Protein AF-A0A945B2T9-F1 (afdb_monomer_lite)

Foldseek 3Di:
DPLVPDDPVRNVVVVVVVVVVCVVCVVVDDQDPVNVVVVVVVVVVVVVVDDDPVVVVCVVVVD

pLDDT: mean 80.6, std 10.02, range [51.44, 93.31]

Structure (mmCIF, N/CA/C/O backbone):
data_AF-A0A945B2T9-F1
#
_entry.id   AF-A0A945B2T9-F1
#
loop_
_atom_site.group_PDB
_atom_site.id
_atom_site.type_symbol
_atom_site.label_atom_id
_atom_site.label_alt_id
_atom_site.label_comp_id
_atom_site.label_asym_id
_atom_site.label_entity_id
_atom_site.label_seq_id
_atom_site.pdbx_PDB_ins_code
_atom_site.Cartn_x
_atom_site.Cartn_y
_atom_site.Cartn_z
_atom_site.occupancy
_atom_site.B_iso_or_equiv
_atom_site.auth_seq_id
_atom_site.auth_comp_id
_atom_site.auth_asym_id
_atom_site.auth_atom_id
_atom_site.pdbx_PDB_model_num
ATOM 1 N N . MET A 1 1 ? -10.700 -14.115 12.050 1.00 65.62 1 MET A N 1
ATOM 2 C CA . MET A 1 1 ? -10.962 -12.946 12.912 1.00 65.62 1 MET A CA 1
ATOM 3 C C . MET A 1 1 ? -12.185 -12.254 12.347 1.00 65.62 1 MET A C 1
ATOM 5 O O . MET A 1 1 ? -12.225 -12.067 11.137 1.00 65.62 1 MET A O 1
ATOM 9 N N . ASP A 1 2 ? -13.191 -11.970 13.169 1.00 78.25 2 ASP A N 1
ATOM 10 C CA . ASP A 1 2 ? -14.370 -11.233 12.713 1.00 78.25 2 ASP A CA 1
ATOM 11 C C . ASP A 1 2 ? -14.112 -9.729 12.879 1.00 78.25 2 ASP A C 1
ATOM 13 O O . ASP A 1 2 ? -14.097 -9.200 13.985 1.00 78.25 2 ASP A O 1
ATOM 17 N N . ILE A 1 3 ? -13.833 -9.042 11.773 1.00 75.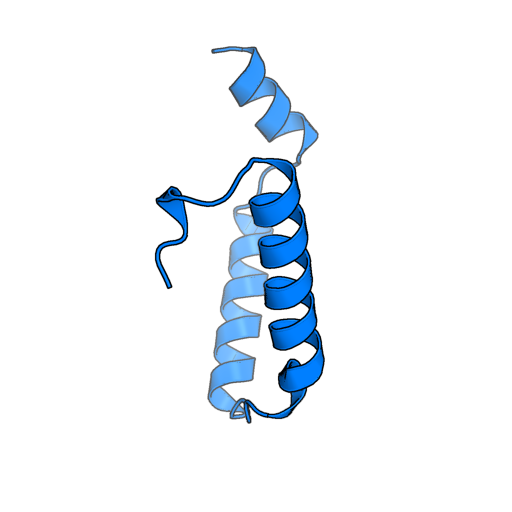75 3 ILE A N 1
ATOM 18 C CA . ILE A 1 3 ? -13.524 -7.602 11.771 1.00 75.75 3 ILE A CA 1
ATOM 19 C C . ILE A 1 3 ? -14.777 -6.784 12.136 1.00 75.75 3 ILE A C 1
ATOM 21 O O . ILE A 1 3 ? -14.668 -5.668 12.647 1.00 75.75 3 ILE A O 1
ATOM 25 N N . GLN A 1 4 ? -15.972 -7.349 11.923 1.00 79.19 4 GLN A N 1
ATOM 26 C CA . GLN A 1 4 ? -17.246 -6.680 12.188 1.00 79.19 4 GLN A CA 1
ATOM 27 C C . GLN A 1 4 ? -17.573 -6.617 13.685 1.00 79.19 4 GLN A C 1
ATOM 29 O O . GLN A 1 4 ? -18.360 -5.769 14.098 1.00 79.19 4 GLN A O 1
ATOM 34 N N . SER A 1 5 ? -16.952 -7.468 14.509 1.00 88.25 5 SER A N 1
ATOM 35 C CA . SER A 1 5 ? -17.148 -7.461 15.963 1.00 88.25 5 SER A CA 1
ATOM 36 C C . SER A 1 5 ? -16.251 -6.467 16.710 1.00 88.25 5 SER A C 1
ATOM 38 O O . SER A 1 5 ? -16.395 -6.318 17.920 1.00 88.25 5 SER A O 1
ATOM 40 N N . LEU A 1 6 ? -15.315 -5.805 16.021 1.00 87.44 6 LEU A N 1
ATOM 41 C CA . LEU A 1 6 ? -14.390 -4.845 16.627 1.00 87.44 6 LEU A CA 1
ATOM 42 C C . LEU A 1 6 ? -15.092 -3.519 16.927 1.00 87.44 6 LEU A C 1
ATOM 44 O O . LEU A 1 6 ? -15.883 -3.026 16.119 1.00 87.44 6 LEU A O 1
ATOM 48 N N . SER A 1 7 ? -14.759 -2.895 18.053 1.00 91.94 7 SER A N 1
ATOM 49 C CA . SER A 1 7 ? -15.162 -1.524 18.362 1.00 91.94 7 SER A CA 1
ATOM 50 C C . SER A 1 7 ? -14.499 -0.519 17.411 1.00 91.94 7 SER A C 1
ATOM 52 O O . SER A 1 7 ? -13.517 -0.814 16.730 1.00 91.94 7 SER A O 1
ATOM 54 N N . THR A 1 8 ? -15.035 0.702 17.337 1.00 90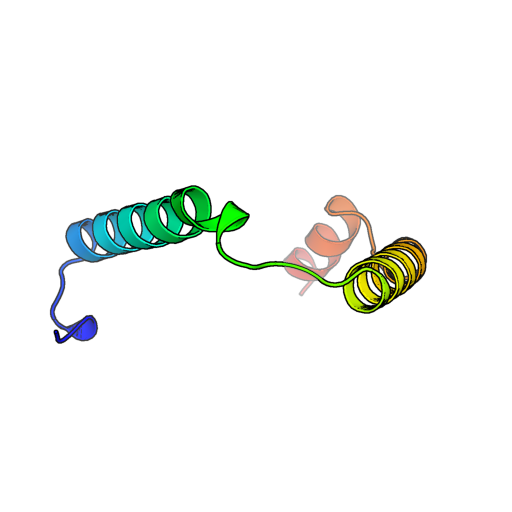.31 8 THR A N 1
ATOM 55 C CA . THR A 1 8 ? -14.490 1.740 16.444 1.00 90.31 8 THR A CA 1
ATOM 56 C C . THR A 1 8 ? -12.993 2.016 16.669 1.00 90.31 8 THR A C 1
ATOM 58 O O . THR A 1 8 ? -12.274 2.042 15.672 1.00 90.31 8 THR A O 1
ATOM 61 N N . PRO A 1 9 ? -12.484 2.166 17.910 1.00 92.31 9 PRO A N 1
ATOM 62 C CA . PRO A 1 9 ? -11.048 2.346 18.143 1.00 92.31 9 PRO A CA 1
ATOM 63 C C . PRO A 1 9 ? -10.201 1.158 17.673 1.00 92.31 9 PRO A C 1
ATOM 65 O O . PRO A 1 9 ? -9.157 1.355 17.062 1.00 92.31 9 PRO A O 1
ATOM 68 N N . GLU A 1 10 ? -10.671 -0.072 17.893 1.00 90.88 10 GLU A N 1
ATOM 69 C CA . GLU A 1 10 ? -9.957 -1.286 17.474 1.00 90.88 10 GLU A CA 1
ATOM 70 C C . GLU A 1 10 ? -9.890 -1.408 15.951 1.00 90.88 10 GLU A C 1
ATOM 72 O O . GLU A 1 10 ? -8.862 -1.802 15.411 1.00 90.88 10 GLU A O 1
ATOM 77 N N . ARG A 1 11 ? -10.952 -1.015 15.235 1.00 90.69 11 ARG A N 1
ATOM 78 C CA . ARG A 1 11 ? -10.926 -0.970 13.765 1.00 90.69 11 ARG A CA 1
ATOM 79 C C . ARG A 1 11 ? -9.952 0.078 13.231 1.00 90.69 11 ARG A C 1
ATOM 81 O O . ARG A 1 11 ? -9.347 -0.159 12.192 1.00 90.69 11 ARG A O 1
ATOM 88 N N . ILE A 1 12 ? -9.814 1.216 13.913 1.00 90.88 12 ILE A N 1
ATOM 89 C CA . ILE A 1 12 ? -8.855 2.263 13.532 1.00 90.88 12 ILE A CA 1
ATOM 90 C C . ILE A 1 12 ? -7.425 1.749 13.706 1.00 90.88 12 ILE A C 1
ATOM 92 O O . ILE A 1 12 ? -6.648 1.818 12.760 1.00 90.88 12 ILE A O 1
ATOM 96 N N . LEU A 1 13 ? -7.113 1.173 14.870 1.00 92.56 13 LEU A N 1
ATOM 97 C CA . LEU A 1 13 ? -5.796 0.589 15.138 1.00 92.56 13 LEU A CA 1
ATOM 98 C C . LEU A 1 13 ? -5.469 -0.539 14.157 1.00 92.56 13 LEU A C 1
ATOM 100 O O . LEU A 1 13 ? -4.390 -0.557 13.580 1.00 92.56 13 LEU A O 1
ATOM 104 N N . LEU A 1 14 ? -6.427 -1.430 13.892 1.00 91.38 14 LEU A N 1
ATOM 105 C CA . LEU A 1 14 ? -6.244 -2.500 12.916 1.00 91.38 14 LEU A CA 1
ATOM 106 C C . LEU A 1 14 ? -5.976 -1.949 11.507 1.00 91.38 14 LEU A C 1
ATOM 108 O O . LEU A 1 14 ? -5.135 -2.483 10.793 1.00 91.38 14 LEU A O 1
ATOM 112 N N . ALA A 1 15 ? -6.679 -0.895 11.086 1.00 89.31 15 ALA A N 1
ATOM 113 C CA . ALA A 1 15 ? -6.441 -0.274 9.785 1.00 89.31 15 ALA A CA 1
ATOM 114 C C . ALA A 1 15 ? -5.030 0.331 9.689 1.00 89.31 15 ALA A C 1
ATOM 116 O O . ALA A 1 15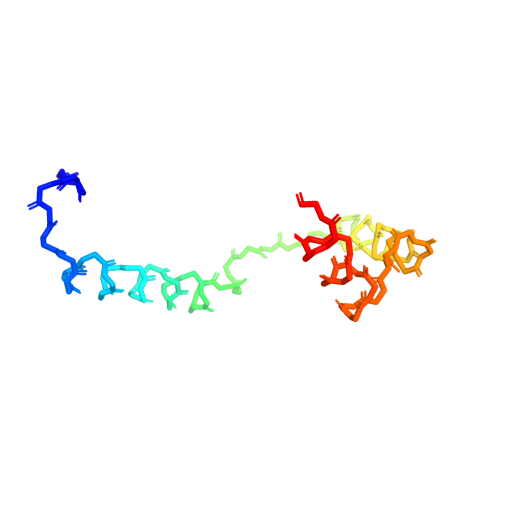 ? -4.378 0.180 8.656 1.00 89.31 15 ALA A O 1
ATOM 117 N N . GLU A 1 16 ? -4.552 0.969 10.759 1.00 89.62 16 GLU A N 1
ATOM 118 C CA . GLU A 1 16 ? -3.197 1.521 10.851 1.00 89.62 16 GLU A CA 1
ATOM 119 C C . GLU A 1 16 ? -2.131 0.417 10.809 1.00 89.62 16 GLU A C 1
ATOM 121 O O . GLU A 1 16 ? -1.226 0.472 9.979 1.00 89.62 16 GLU A O 1
ATOM 126 N N . GLU A 1 17 ? -2.284 -0.639 11.612 1.00 90.19 17 GLU A N 1
ATOM 127 C CA . GLU A 1 17 ? -1.364 -1.784 11.634 1.00 90.19 17 GLU A CA 1
ATOM 128 C C . GLU A 1 17 ? -1.298 -2.500 10.278 1.00 90.19 17 GLU A C 1
ATOM 130 O O . GLU A 1 17 ? -0.215 -2.854 9.801 1.00 90.19 17 GLU A O 1
ATOM 135 N N . LEU A 1 18 ? -2.448 -2.690 9.621 1.00 88.25 18 LEU A N 1
ATOM 136 C CA . LEU A 1 18 ? -2.506 -3.275 8.282 1.00 88.25 18 LEU A CA 1
ATOM 137 C C . LEU A 1 18 ? -1.785 -2.388 7.265 1.00 88.25 18 LEU A C 1
ATOM 139 O O . LEU A 1 18 ? -1.000 -2.899 6.465 1.00 88.25 18 LEU A O 1
ATOM 143 N N . TRP A 1 19 ? -2.004 -1.075 7.314 1.00 86.62 19 TRP A N 1
ATOM 144 C CA . TRP A 1 19 ? -1.352 -0.129 6.413 1.00 86.62 19 TRP A CA 1
ATOM 145 C C . TRP A 1 19 ? 0.170 -0.096 6.608 1.00 86.62 19 TRP A C 1
ATOM 147 O O . TRP A 1 19 ? 0.935 -0.163 5.642 1.00 86.62 19 TRP A O 1
ATOM 157 N N . ASP A 1 20 ? 0.621 -0.099 7.859 1.00 85.81 20 ASP A N 1
ATOM 158 C CA . ASP A 1 20 ? 2.037 -0.152 8.209 1.00 85.81 20 ASP A CA 1
ATOM 159 C C . ASP A 1 20 ? 2.692 -1.477 7.794 1.00 85.81 20 ASP A C 1
ATOM 161 O O . ASP A 1 20 ? 3.846 -1.490 7.349 1.00 85.81 20 ASP A O 1
ATOM 165 N N . SER A 1 21 ? 1.955 -2.591 7.856 1.00 83.56 21 SER A N 1
ATOM 166 C CA . SER A 1 21 ? 2.437 -3.897 7.392 1.00 83.56 21 SER A CA 1
ATOM 167 C C . SER A 1 21 ? 2.652 -3.957 5.874 1.00 83.56 21 SER A C 1
ATOM 169 O O . SER A 1 21 ? 3.589 -4.603 5.412 1.00 83.56 21 SER A O 1
ATOM 171 N N . VAL A 1 22 ? 1.823 -3.256 5.091 1.00 80.06 22 VAL A N 1
ATOM 172 C CA . VAL A 1 22 ? 1.990 -3.157 3.632 1.00 80.06 22 VAL A CA 1
ATOM 173 C C . VAL A 1 22 ? 3.207 -2.298 3.305 1.00 80.06 22 VAL A C 1
ATOM 175 O O . VAL A 1 22 ? 4.037 -2.692 2.490 1.00 80.06 22 VAL A O 1
ATOM 178 N N . ARG A 1 23 ? 3.358 -1.153 3.984 1.00 76.19 23 ARG A N 1
ATOM 179 C CA . ARG A 1 23 ? 4.508 -0.257 3.800 1.00 76.19 23 ARG A CA 1
ATOM 180 C C . ARG A 1 23 ? 5.836 -0.938 4.132 1.00 76.19 23 ARG A C 1
ATOM 182 O O . ARG A 1 23 ? 6.817 -0.718 3.442 1.00 76.19 23 ARG A O 1
ATOM 189 N N . THR A 1 24 ? 5.886 -1.745 5.188 1.00 76.25 24 THR A N 1
ATOM 190 C CA . THR A 1 24 ? 7.125 -2.424 5.617 1.00 76.25 24 THR A CA 1
ATOM 191 C C . THR A 1 24 ? 7.530 -3.593 4.720 1.00 76.25 24 THR A C 1
ATOM 193 O O . THR A 1 24 ? 8.674 -4.033 4.791 1.00 76.25 24 THR A O 1
ATOM 196 N N . LYS A 1 25 ? 6.624 -4.069 3.861 1.00 70.06 25 LYS A N 1
ATOM 197 C CA . LYS A 1 25 ? 6.849 -5.163 2.905 1.00 70.06 25 LYS A CA 1
ATOM 198 C C . LYS A 1 25 ? 6.847 -4.700 1.450 1.00 70.06 25 LYS A C 1
ATOM 200 O O . LYS A 1 25 ? 6.785 -5.528 0.546 1.00 70.06 25 LYS A O 1
ATOM 205 N N . SER A 1 26 ? 6.896 -3.389 1.205 1.00 63.22 26 SER A N 1
ATOM 206 C CA . SER A 1 26 ? 6.847 -2.825 -0.151 1.00 63.22 26 SER A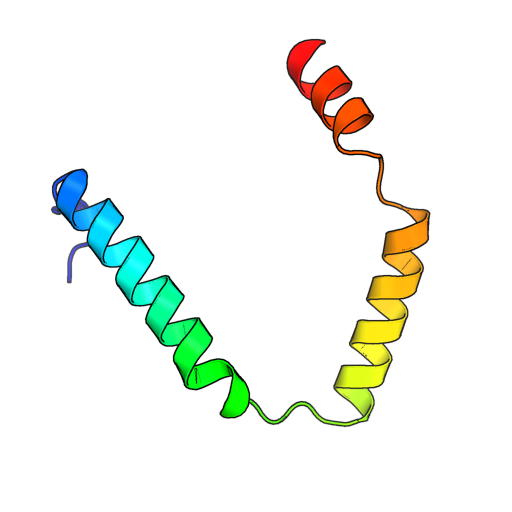 CA 1
ATOM 207 C C . SER A 1 26 ? 7.958 -3.355 -1.054 1.00 63.22 26 SER A C 1
ATOM 209 O O . SER A 1 26 ? 7.752 -3.494 -2.255 1.00 63.22 26 SER A O 1
ATOM 211 N N . ASP A 1 27 ? 9.101 -3.696 -0.461 1.00 64.19 27 ASP A N 1
ATOM 212 C CA . ASP A 1 27 ? 10.295 -4.139 -1.178 1.00 64.19 27 ASP A CA 1
ATOM 213 C C . ASP A 1 27 ? 10.283 -5.656 -1.468 1.00 64.19 27 ASP A C 1
ATOM 215 O O . ASP A 1 27 ? 11.173 -6.154 -2.151 1.00 64.19 27 ASP A O 1
ATOM 219 N N . GLU A 1 28 ? 9.284 -6.406 -0.972 1.00 67.06 28 GLU A N 1
ATOM 220 C CA . GLU A 1 28 ? 9.136 -7.853 -1.226 1.00 67.06 28 GLU A CA 1
ATOM 221 C C . GLU A 1 28 ? 8.505 -8.156 -2.598 1.00 67.06 28 GLU A C 1
ATOM 223 O O . GLU A 1 28 ? 8.568 -9.291 -3.073 1.00 67.06 28 GLU A O 1
ATOM 228 N N . ILE A 1 29 ? 7.884 -7.162 -3.242 1.00 72.38 29 ILE A N 1
ATOM 229 C CA . ILE A 1 29 ? 7.254 -7.325 -4.555 1.00 72.38 29 ILE A CA 1
ATOM 230 C C . ILE A 1 29 ? 8.242 -6.863 -5.625 1.00 72.38 29 ILE A C 1
ATOM 232 O O . ILE A 1 29 ? 8.340 -5.675 -5.928 1.00 72.38 29 ILE A O 1
ATOM 236 N N . GLU A 1 30 ? 8.964 -7.813 -6.221 1.00 78.38 30 GLU A N 1
ATOM 237 C CA . GLU A 1 30 ? 9.785 -7.537 -7.401 1.00 78.38 30 GLU A CA 1
ATOM 238 C C . GLU A 1 30 ? 8.884 -7.118 -8.571 1.00 78.38 30 G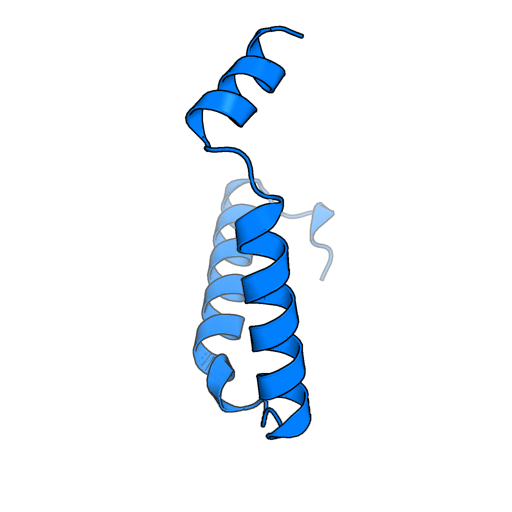LU A C 1
ATOM 240 O O . GLU A 1 30 ? 8.090 -7.907 -9.089 1.00 78.38 30 GLU A O 1
ATOM 245 N N . VAL A 1 31 ? 9.004 -5.856 -8.979 1.00 81.81 31 VAL A N 1
ATOM 246 C CA . VAL A 1 31 ? 8.324 -5.320 -10.159 1.00 81.81 31 VAL A CA 1
ATOM 247 C C . VAL A 1 31 ? 9.247 -5.503 -11.358 1.00 81.81 31 VAL A C 1
ATOM 249 O O . VAL A 1 31 ? 10.385 -5.029 -11.346 1.00 81.81 31 VAL A O 1
ATOM 252 N N . THR A 1 32 ? 8.781 -6.197 -12.396 1.00 89.81 32 THR A N 1
ATOM 253 C CA . THR A 1 32 ? 9.598 -6.405 -13.598 1.00 89.81 32 THR A CA 1
ATOM 254 C C . THR A 1 32 ? 9.751 -5.098 -14.387 1.00 89.81 32 THR A C 1
ATOM 256 O O . THR A 1 32 ? 8.892 -4.214 -14.286 1.00 89.81 32 THR A O 1
ATOM 259 N N . PRO A 1 33 ? 10.801 -4.954 -15.215 1.00 89.81 33 PRO A N 1
ATOM 260 C CA . PRO A 1 33 ? 10.971 -3.774 -16.065 1.00 89.81 33 PRO A CA 1
ATOM 261 C C . PRO A 1 33 ? 9.737 -3.460 -16.927 1.00 89.81 33 PRO A C 1
ATOM 263 O O . PRO A 1 33 ? 9.346 -2.304 -17.052 1.00 89.81 33 PRO A O 1
ATOM 266 N N . GLU A 1 34 ? 9.065 -4.488 -17.448 1.00 90.94 34 GLU A N 1
ATOM 267 C CA . GLU A 1 34 ? 7.863 -4.349 -18.279 1.00 90.94 34 GLU A CA 1
ATOM 268 C C . GLU A 1 34 ? 6.657 -3.842 -17.471 1.00 90.94 34 GLU A C 1
ATOM 270 O O . GLU A 1 34 ? 5.811 -3.103 -17.978 1.00 90.94 34 GLU A O 1
ATOM 275 N N . GLN A 1 35 ? 6.560 -4.232 -16.198 1.00 89.81 35 GLN A N 1
ATOM 276 C CA . GLN A 1 35 ? 5.520 -3.742 -15.295 1.00 89.81 35 GLN A CA 1
ATOM 277 C C . GLN A 1 35 ? 5.760 -2.278 -14.912 1.00 89.81 35 GLN A C 1
ATOM 279 O O . GLN A 1 35 ? 4.797 -1.515 -14.838 1.00 89.81 35 GLN A O 1
ATOM 284 N N . ILE A 1 36 ? 7.019 -1.874 -14.716 1.00 89.50 36 ILE A N 1
ATOM 285 C CA . ILE A 1 36 ? 7.389 -0.473 -14.466 1.00 89.50 36 ILE A CA 1
ATOM 286 C C . ILE A 1 36 ? 7.003 0.391 -15.670 1.00 89.50 36 ILE A C 1
ATOM 288 O O . ILE A 1 36 ? 6.291 1.378 -15.503 1.00 89.50 36 ILE A O 1
ATOM 292 N N . GLU A 1 37 ? 7.378 -0.022 -16.882 1.00 93.31 37 GLU A N 1
ATOM 293 C CA . GLU A 1 37 ? 7.056 0.705 -18.117 1.00 93.31 37 GLU A CA 1
ATOM 294 C C . GLU A 1 37 ? 5.536 0.871 -18.308 1.00 93.31 37 GLU A C 1
ATOM 296 O O . GLU A 1 37 ? 5.041 1.951 -18.644 1.00 93.31 37 GLU A O 1
ATOM 301 N N . LEU A 1 38 ? 4.759 -0.177 -18.012 1.00 92.12 38 LEU A N 1
ATOM 302 C CA . LEU A 1 38 ? 3.298 -0.109 -18.041 1.00 92.12 38 LEU A CA 1
ATOM 303 C C . LEU A 1 38 ? 2.735 0.877 -17.003 1.00 92.12 38 LEU A C 1
ATOM 305 O O . LEU A 1 38 ? 1.780 1.604 -17.297 1.00 92.12 38 LEU A O 1
ATOM 309 N N . LEU A 1 39 ? 3.285 0.892 -15.787 1.00 89.06 39 LEU A N 1
ATOM 310 C CA . LEU A 1 39 ? 2.861 1.810 -14.728 1.00 89.06 39 LEU A CA 1
ATOM 311 C C . LEU A 1 39 ? 3.185 3.264 -15.088 1.00 89.06 39 LEU A C 1
ATOM 313 O O . LEU A 1 39 ? 2.324 4.127 -14.920 1.00 89.06 39 LEU A O 1
ATOM 317 N N . GLU A 1 40 ? 4.362 3.533 -15.650 1.00 90.12 40 GLU A N 1
ATOM 318 C CA . GLU A 1 40 ? 4.756 4.866 -16.123 1.00 90.12 40 GLU A CA 1
ATOM 319 C C . GLU A 1 40 ? 3.875 5.356 -17.281 1.00 90.12 40 GLU A C 1
ATOM 321 O O . GLU A 1 40 ? 3.438 6.513 -17.294 1.00 90.12 40 GLU A O 1
ATOM 326 N N . SER A 1 41 ? 3.538 4.469 -18.222 1.00 88.94 41 SER A N 1
ATOM 327 C CA . SER A 1 41 ? 2.609 4.772 -19.315 1.00 88.94 41 SER A CA 1
ATOM 328 C C . SER A 1 41 ? 1.227 5.172 -18.784 1.00 88.94 41 SER A C 1
ATOM 330 O O . SER A 1 41 ? 0.670 6.197 -19.188 1.00 88.94 41 SER A O 1
ATOM 332 N N . ARG A 1 42 ? 0.692 4.415 -17.816 1.00 88.06 42 ARG A N 1
ATOM 333 C CA . ARG A 1 42 ? -0.594 4.720 -17.167 1.00 88.06 42 ARG A CA 1
ATOM 334 C C . ARG A 1 42 ? -0.551 6.010 -16.360 1.00 88.06 42 ARG A C 1
ATOM 336 O O . ARG A 1 42 ? -1.511 6.772 -16.404 1.00 88.06 42 ARG A O 1
ATOM 343 N N . LEU A 1 43 ? 0.543 6.262 -15.645 1.00 84.00 43 LEU A N 1
ATOM 344 C CA . LEU A 1 43 ? 0.733 7.495 -14.886 1.00 84.00 43 LEU A CA 1
ATOM 345 C C . LEU A 1 43 ? 0.725 8.713 -15.817 1.00 84.00 43 LEU A C 1
ATOM 347 O O . LEU A 1 43 ? 0.054 9.706 -15.542 1.00 84.00 43 LEU A O 1
ATOM 351 N N . THR A 1 44 ? 1.418 8.608 -16.950 1.00 84.19 44 THR A N 1
ATOM 352 C CA . THR A 1 44 ? 1.459 9.658 -17.973 1.00 84.19 44 THR A CA 1
ATOM 353 C C . THR A 1 44 ? 0.080 9.899 -18.588 1.00 84.19 44 THR A C 1
ATOM 355 O O . THR A 1 44 ? -0.328 11.046 -18.746 1.00 84.19 44 THR A O 1
ATOM 358 N N . ALA A 1 45 ? -0.677 8.836 -18.877 1.00 82.00 45 ALA A N 1
ATOM 359 C CA . ALA A 1 45 ? -2.051 8.952 -19.365 1.00 82.00 45 ALA A CA 1
ATOM 360 C C . ALA A 1 45 ? -2.998 9.572 -18.317 1.00 82.00 45 ALA A C 1
ATOM 362 O O . ALA A 1 45 ? -3.864 10.376 -18.657 1.00 82.00 45 ALA A O 1
ATOM 363 N N . LEU A 1 46 ? -2.808 9.265 -17.031 1.00 73.44 46 LEU A N 1
ATOM 364 C CA . LEU A 1 46 ? -3.598 9.852 -15.947 1.00 73.44 46 LEU A CA 1
ATOM 365 C C . LEU A 1 46 ? -3.306 11.346 -15.754 1.00 73.44 46 LEU A C 1
ATOM 367 O O . LEU A 1 46 ? -4.217 12.105 -15.438 1.00 73.44 46 LEU A O 1
ATOM 371 N N . ALA A 1 47 ? -2.069 11.796 -15.992 1.00 64.88 47 ALA A N 1
ATOM 372 C CA . ALA A 1 47 ? -1.732 13.221 -15.956 1.00 64.88 47 ALA A CA 1
ATOM 373 C C . ALA A 1 47 ? -2.545 14.052 -16.971 1.00 64.88 47 ALA A C 1
ATOM 375 O O . ALA A 1 47 ? -2.691 15.259 -16.790 1.00 64.88 47 ALA A O 1
ATOM 376 N N . SER A 1 48 ? -3.102 13.412 -18.007 1.00 61.19 48 SER A N 1
ATOM 377 C CA . SER A 1 48 ? -4.023 14.044 -18.957 1.00 61.19 48 SER A CA 1
ATOM 378 C C . SER A 1 48 ? -5.513 13.938 -18.602 1.00 61.19 48 SER A C 1
ATOM 380 O O . SER A 1 48 ? -6.313 14.580 -19.275 1.00 61.19 48 SER A O 1
ATOM 382 N N . ASP A 1 49 ? -5.887 13.185 -17.560 1.00 64.25 49 ASP A N 1
ATOM 383 C CA . ASP A 1 49 ? -7.288 12.823 -17.257 1.00 64.25 49 ASP A CA 1
ATOM 384 C C . ASP A 1 49 ? -7.698 13.089 -15.788 1.00 64.25 49 ASP A C 1
ATOM 386 O O . ASP A 1 49 ? -8.804 12.766 -15.356 1.00 64.25 49 ASP A O 1
ATOM 390 N N . GLY A 1 50 ? -6.801 13.680 -14.990 1.00 63.34 50 GLY A N 1
ATOM 391 C CA . GLY A 1 50 ? -7.057 14.071 -13.603 1.00 63.34 50 GLY A CA 1
ATOM 392 C C . GLY A 1 50 ? -7.455 15.540 -13.480 1.00 63.34 50 GLY A C 1
ATOM 393 O O . GLY A 1 50 ? -6.703 16.428 -13.877 1.00 63.34 50 GLY A O 1
ATOM 394 N N . ASP A 1 51 ? -8.613 15.810 -12.880 1.00 67.69 51 ASP A N 1
ATOM 395 C CA . ASP A 1 51 ? -8.993 17.170 -12.501 1.00 67.69 51 ASP A CA 1
ATOM 396 C C . ASP A 1 51 ? -8.366 17.548 -11.146 1.00 67.69 51 ASP A C 1
ATOM 398 O O . ASP A 1 51 ? -8.067 16.692 -10.308 1.00 67.69 51 ASP A O 1
ATOM 402 N N . THR A 1 52 ? -8.143 18.839 -10.907 1.00 78.56 52 THR A N 1
ATOM 403 C CA . THR A 1 52 ? -7.546 19.292 -9.639 1.00 78.56 52 THR A CA 1
ATOM 404 C C . THR A 1 52 ? -8.459 18.967 -8.457 1.00 78.56 52 THR A C 1
ATOM 406 O O . THR A 1 52 ? -9.686 18.955 -8.587 1.00 78.56 52 THR A O 1
ATOM 409 N N . TRP A 1 53 ? -7.883 18.760 -7.268 1.00 70.81 53 TRP A N 1
ATOM 410 C CA . TRP A 1 53 ? -8.668 18.526 -6.051 1.00 70.81 53 TRP A CA 1
ATOM 411 C C . TRP A 1 53 ? -9.698 19.639 -5.797 1.00 70.81 53 TRP A C 1
ATOM 413 O O . TRP A 1 53 ? -10.832 19.347 -5.418 1.00 70.81 53 TRP A O 1
ATOM 423 N N . GLU A 1 54 ? -9.360 20.902 -6.083 1.00 76.12 54 GLU A N 1
ATOM 424 C CA . GLU A 1 54 ? -10.323 22.008 -6.070 1.00 76.12 54 GLU A CA 1
ATOM 425 C C . GLU A 1 54 ? -11.541 21.765 -6.977 1.00 76.12 54 GLU A C 1
ATOM 427 O O . GLU A 1 54 ? -12.669 22.060 -6.576 1.00 76.12 54 GLU A O 1
ATOM 432 N N . ASN A 1 55 ? -11.344 21.253 -8.191 1.00 77.50 55 ASN A N 1
ATOM 433 C CA . ASN A 1 55 ? -12.419 21.042 -9.162 1.00 77.50 55 ASN A CA 1
ATOM 434 C C . ASN A 1 55 ? -13.263 19.801 -8.848 1.00 77.50 55 ASN A C 1
ATOM 436 O O . ASN A 1 55 ? -14.492 19.849 -8.961 1.00 77.50 55 ASN A O 1
ATOM 440 N N . VAL A 1 56 ? -12.635 18.738 -8.344 1.00 77.12 56 VAL A N 1
ATOM 441 C CA . VAL A 1 56 ? -13.336 17.564 -7.803 1.00 77.12 56 VAL A CA 1
ATOM 442 C C . VAL A 1 56 ? -14.193 17.967 -6.599 1.00 77.12 56 VAL A C 1
ATOM 444 O O . VAL A 1 56 ? -15.379 17.644 -6.536 1.00 77.12 56 VAL A O 1
ATOM 447 N N . LYS A 1 57 ? -13.635 18.751 -5.667 1.00 78.38 57 LYS A N 1
ATOM 448 C CA . LYS A 1 57 ? -14.354 19.246 -4.486 1.00 78.38 57 LYS A CA 1
ATOM 449 C C . LYS A 1 57 ? -15.561 20.106 -4.864 1.00 78.38 57 LYS A C 1
ATOM 451 O O . LYS A 1 57 ? -16.608 19.989 -4.230 1.00 78.38 57 LYS A O 1
ATOM 456 N N . LYS A 1 58 ? -15.444 20.945 -5.899 1.00 82.75 58 LYS A N 1
ATOM 457 C CA . LYS A 1 58 ? -16.582 21.715 -6.429 1.00 82.75 58 LYS A CA 1
ATOM 458 C C . LYS A 1 58 ? -17.699 20.802 -6.934 1.00 82.75 58 LYS A C 1
ATOM 460 O O . LYS A 1 58 ? -18.846 21.066 -6.605 1.00 82.75 58 LYS A O 1
ATOM 465 N N . HIS A 1 59 ? -17.381 19.729 -7.662 1.00 77.19 59 HIS A N 1
ATOM 466 C CA . HIS A 1 59 ? -18.386 18.764 -8.128 1.00 77.19 59 HIS A CA 1
ATOM 467 C C . HIS A 1 59 ? -19.090 18.030 -6.980 1.00 77.19 59 HIS A C 1
ATOM 469 O O . HIS A 1 59 ? -20.298 17.842 -7.036 1.00 77.19 59 HIS A O 1
ATOM 475 N N . VAL A 1 60 ? -18.358 17.654 -5.927 1.00 78.12 60 VAL A N 1
ATOM 476 C CA . VAL A 1 60 ? -18.922 16.936 -4.769 1.00 78.12 60 VAL A CA 1
ATOM 477 C C . VAL A 1 60 ? -19.822 17.826 -3.905 1.00 78.12 60 VAL A C 1
ATOM 479 O O . VAL A 1 60 ? -20.782 17.332 -3.332 1.00 78.12 60 VAL A O 1
ATOM 482 N N . ILE A 1 61 ? -19.520 19.124 -3.788 1.00 77.81 61 ILE A N 1
ATOM 483 C CA . ILE A 1 61 ? -20.298 20.071 -2.963 1.00 77.81 61 ILE A CA 1
ATOM 484 C C . ILE A 1 61 ? -21.460 20.704 -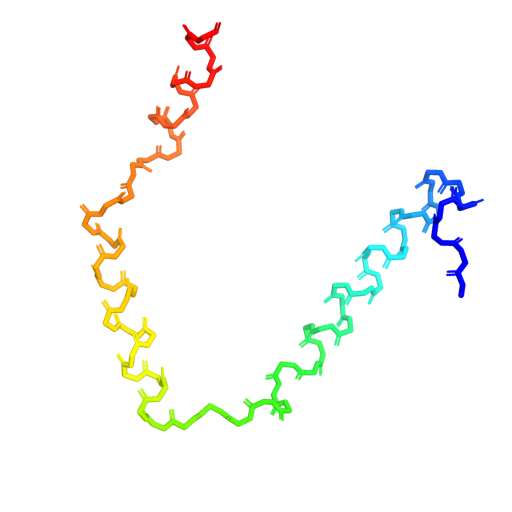3.751 1.00 77.81 61 ILE A C 1
ATOM 486 O O . ILE A 1 61 ? -22.411 21.200 -3.152 1.00 77.81 61 ILE A O 1
ATOM 490 N N . ALA A 1 62 ? -21.379 20.725 -5.084 1.00 66.94 62 ALA A N 1
ATOM 491 C CA . ALA A 1 62 ? -22.429 21.259 -5.952 1.00 66.94 62 ALA A CA 1
ATOM 492 C C . ALA A 1 62 ? -23.551 20.250 -6.277 1.00 66.94 62 ALA A C 1
ATOM 494 O O . ALA A 1 62 ? -24.505 20.635 -6.956 1.00 66.94 62 ALA A O 1
ATOM 495 N N . GLY A 1 63 ? -23.435 18.996 -5.826 1.00 51.44 63 GLY A N 1
ATOM 496 C CA . GLY A 1 63 ? -24.496 17.980 -5.861 1.00 51.44 63 GLY A CA 1
ATOM 497 C C . GLY A 1 63 ? -25.195 17.849 -4.516 1.00 51.44 63 GLY A C 1
ATOM 498 O O . GLY A 1 63 ? -26.413 17.571 -4.533 1.00 51.44 63 GLY A O 1
#

Secondary structure (DSSP, 8-state):
--GGGS-HHHHHHHHHHHHHHHHHTGGGS---HHHHHHHHHHHHHHHTTPPPHHHHHHHHH--

Sequence (63 aa):
MDIQSLSTPERILLAEELWDSVRTKSDEIEVTPEQIELLESRLTALASDGDTWENVKKHVIAG

Radius of gyration: 18.43 Å; chains: 1; bounding box: 36×35×38 Å